Protein AF-A0A3B9A8C7-F1 (afdb_monomer)

Nearest PDB structures (foldseek):
  6ok1-assembly1_A  TM=9.075E-01  e=2.259E-09  Thermomonospora curvata DSM 43183
  4u4e-assembly1_A  TM=8.682E-01  e=1.870E-08  Sphaerobacter thermophilus DSM 20745
  7pyt-assembly1_B  TM=8.621E-01  e=1.281E-06  Geobacter metallireducens GS-15
  6et9-assembly1_D  TM=8.835E-01  e=5.475E-06  Methanothermococcus thermolithotrophicus
  6et9-assembly1_C  TM=8.483E-01  e=3.971E-05  Methanothermococcus thermolithotrophicus

Mean predicted aligned error: 4.23 Å

Structure (mmCIF, N/CA/C/O backbone):
data_AF-A0A3B9A8C7-F1
#
_entry.id   AF-A0A3B9A8C7-F1
#
loop_
_atom_site.group_PDB
_atom_site.id
_atom_site.type_symbol
_atom_site.label_atom_id
_atom_site.label_alt_id
_atom_site.label_comp_id
_atom_site.label_asym_id
_atom_site.label_entity_id
_atom_site.label_seq_id
_atom_site.pdbx_PDB_ins_code
_atom_site.Cartn_x
_atom_site.Cartn_y
_atom_site.Cartn_z
_atom_site.occupancy
_atom_site.B_iso_or_equiv
_atom_site.auth_seq_id
_atom_site.auth_comp_id
_atom_site.auth_asym_id
_atom_site.auth_atom_id
_atom_site.pdbx_PDB_model_num
ATOM 1 N N . PRO A 1 1 ? 9.352 -16.110 -12.263 1.00 74.81 1 PRO A N 1
ATOM 2 C CA . PRO A 1 1 ? 10.404 -15.432 -13.060 1.00 74.81 1 PRO A CA 1
ATOM 3 C C . PRO A 1 1 ? 10.165 -15.588 -14.564 1.00 74.81 1 PRO A C 1
ATOM 5 O O . PRO A 1 1 ? 9.702 -14.633 -15.163 1.00 74.81 1 PRO A O 1
ATOM 8 N N . GLU A 1 2 ? 10.281 -16.798 -15.129 1.00 89.94 2 GLU A N 1
ATOM 9 C CA . GLU A 1 2 ? 10.183 -17.026 -16.590 1.00 89.94 2 GLU A CA 1
ATOM 10 C C . GLU A 1 2 ? 8.910 -16.445 -17.227 1.00 89.94 2 GLU A C 1
ATOM 12 O O . GLU A 1 2 ? 8.977 -15.697 -18.194 1.00 89.94 2 GLU A O 1
ATOM 17 N N . LYS A 1 3 ? 7.737 -16.689 -16.625 1.00 93.12 3 LYS A N 1
ATOM 18 C CA . LYS A 1 3 ? 6.462 -16.154 -17.132 1.00 93.12 3 LYS A CA 1
ATOM 19 C C . LYS A 1 3 ? 6.397 -14.617 -17.138 1.00 93.12 3 LYS A C 1
ATOM 21 O O . LYS A 1 3 ? 5.703 -14.057 -17.981 1.00 93.12 3 LYS A O 1
ATOM 26 N N . TYR A 1 4 ? 7.054 -13.959 -16.183 1.00 92.62 4 TYR A N 1
ATOM 27 C CA . TYR A 1 4 ? 7.146 -12.498 -16.138 1.00 92.62 4 TYR A CA 1
ATOM 28 C C . TYR A 1 4 ? 8.115 -11.997 -17.212 1.00 92.62 4 TYR A C 1
ATOM 30 O O . TYR A 1 4 ? 7.728 -11.169 -18.027 1.00 92.62 4 TYR A O 1
ATOM 38 N N . ASP A 1 5 ? 9.309 -12.586 -17.292 1.00 92.38 5 ASP A N 1
ATOM 39 C CA . ASP A 1 5 ? 10.351 -12.178 -18.241 1.00 92.38 5 ASP A CA 1
ATOM 40 C C . ASP A 1 5 ? 9.902 -12.344 -19.708 1.00 92.38 5 ASP A C 1
ATOM 42 O O . ASP A 1 5 ? 10.235 -11.529 -20.567 1.00 92.38 5 ASP A O 1
ATOM 46 N N . GLU A 1 6 ? 9.084 -13.361 -19.996 1.00 96.06 6 GLU A N 1
ATOM 47 C CA . GLU A 1 6 ? 8.498 -13.625 -21.320 1.00 96.06 6 GLU A CA 1
ATOM 48 C C . GLU A 1 6 ? 7.242 -12.791 -21.628 1.00 96.06 6 GLU A C 1
ATOM 50 O O . GLU A 1 6 ? 6.686 -12.867 -22.732 1.00 96.06 6 GLU A O 1
ATOM 55 N N . ALA A 1 7 ? 6.745 -12.007 -20.669 1.00 96.56 7 ALA A N 1
ATOM 56 C CA . ALA A 1 7 ? 5.533 -11.229 -20.852 1.00 96.56 7 ALA A CA 1
ATOM 57 C C . ALA A 1 7 ? 5.727 -10.126 -21.903 1.00 96.56 7 ALA A C 1
ATOM 59 O O . ALA A 1 7 ? 6.757 -9.454 -21.980 1.00 96.56 7 ALA A O 1
ATOM 60 N N . ARG A 1 8 ? 4.691 -9.897 -22.717 1.00 97.25 8 ARG A N 1
ATOM 61 C CA . ARG A 1 8 ? 4.722 -8.837 -23.731 1.00 97.25 8 ARG A CA 1
ATOM 62 C C . ARG A 1 8 ? 4.886 -7.458 -23.084 1.00 97.25 8 ARG A C 1
ATOM 64 O O . ARG A 1 8 ? 4.295 -7.190 -22.038 1.00 97.25 8 ARG A O 1
ATOM 71 N N . TRP A 1 9 ? 5.576 -6.558 -23.774 1.00 97.44 9 TRP A N 1
ATOM 72 C CA . TRP A 1 9 ? 5.603 -5.139 -23.428 1.00 97.44 9 TRP A CA 1
ATOM 73 C C . TRP A 1 9 ? 4.217 -4.494 -23.574 1.00 97.44 9 TRP A C 1
ATOM 75 O O . TRP A 1 9 ? 3.487 -4.772 -24.535 1.00 97.44 9 TRP A O 1
ATOM 85 N N . ILE A 1 10 ? 3.868 -3.618 -22.629 1.00 97.25 10 ILE A N 1
ATOM 86 C CA . ILE A 1 10 ? 2.786 -2.635 -22.793 1.00 97.25 10 ILE A CA 1
ATOM 87 C C . ILE A 1 10 ? 3.396 -1.324 -23.283 1.00 97.25 10 ILE A C 1
ATOM 89 O O . ILE A 1 10 ? 3.036 -0.821 -24.346 1.00 97.25 10 ILE A O 1
ATOM 93 N N . VAL A 1 11 ? 4.362 -0.819 -22.521 1.00 95.31 11 VAL A N 1
ATOM 94 C CA . VAL A 1 11 ? 5.204 0.337 -22.826 1.00 95.31 11 VAL A CA 1
ATOM 95 C C . VAL A 1 11 ? 6.478 0.172 -22.017 1.00 95.31 11 VAL A C 1
ATOM 97 O O . VAL A 1 11 ? 6.390 -0.154 -20.846 1.00 95.31 11 VAL A O 1
ATOM 100 N N . GLU A 1 12 ? 7.653 0.366 -22.602 1.00 94.31 12 GLU A N 1
ATOM 101 C CA . GLU A 1 12 ? 8.901 0.258 -21.839 1.00 94.31 12 GLU A CA 1
ATOM 102 C C . GLU A 1 12 ? 8.912 1.292 -20.686 1.00 94.31 12 GLU A C 1
ATOM 104 O O . GLU A 1 12 ? 8.635 2.468 -20.952 1.00 94.31 12 GLU A O 1
ATOM 109 N N . PRO A 1 13 ? 9.178 0.896 -19.418 1.00 92.50 13 PRO A N 1
ATOM 110 C CA . PRO A 1 13 ? 9.710 -0.391 -18.939 1.00 92.50 13 PRO A CA 1
ATOM 111 C C . PRO A 1 13 ? 8.676 -1.348 -18.299 1.00 92.50 13 PRO A C 1
ATOM 113 O O . PRO A 1 13 ? 9.060 -2.224 -17.534 1.00 92.50 13 PRO A O 1
ATOM 116 N N . TYR A 1 14 ? 7.384 -1.206 -18.587 1.00 94.88 14 TYR A N 1
ATOM 117 C CA . TYR A 1 14 ? 6.299 -2.038 -18.054 1.00 94.88 14 TYR A CA 1
ATOM 118 C C . TYR A 1 14 ? 5.860 -3.162 -19.011 1.00 94.88 14 TYR A C 1
ATOM 120 O O . TYR A 1 14 ? 5.414 -2.932 -20.149 1.00 94.88 14 TYR A O 1
ATOM 128 N N . GLN A 1 15 ? 5.931 -4.398 -18.522 1.00 96.75 15 GLN A N 1
ATOM 129 C CA . GLN A 1 15 ? 5.386 -5.596 -19.159 1.00 96.75 15 GLN A CA 1
ATOM 130 C C . GLN A 1 15 ? 3.925 -5.828 -18.745 1.00 96.75 15 GLN A C 1
ATOM 132 O O . GLN A 1 15 ? 3.360 -5.133 -17.902 1.00 96.75 15 GLN A O 1
ATOM 137 N N . LEU A 1 16 ? 3.276 -6.822 -19.357 1.00 95.69 16 LEU A N 1
ATOM 138 C CA . LEU A 1 16 ? 1.870 -7.151 -19.094 1.00 95.69 16 LEU A CA 1
ATOM 139 C C . LEU A 1 16 ? 1.560 -7.353 -17.603 1.00 95.69 16 LEU A C 1
ATOM 141 O O . LEU A 1 16 ? 0.513 -6.904 -17.155 1.00 95.69 16 LEU A O 1
ATOM 145 N N . TYR A 1 17 ? 2.442 -8.023 -16.857 1.00 94.62 17 TYR A N 1
ATOM 146 C CA . TYR A 1 17 ? 2.220 -8.315 -15.436 1.00 94.62 17 TYR A CA 1
ATOM 147 C C . TYR A 1 17 ? 2.661 -7.190 -14.495 1.00 94.62 17 TYR A C 1
ATOM 149 O O . TYR A 1 17 ? 2.498 -7.327 -13.288 1.00 94.62 17 TYR A O 1
ATOM 157 N N . ASP A 1 18 ? 3.155 -6.075 -15.037 1.00 95.62 18 ASP A N 1
ATOM 158 C CA . ASP A 1 18 ? 3.335 -4.842 -14.273 1.00 95.62 18 ASP A CA 1
ATOM 159 C C . ASP A 1 18 ? 2.067 -3.992 -14.216 1.00 95.62 18 ASP A C 1
ATOM 161 O O . ASP A 1 18 ? 2.061 -2.971 -13.539 1.00 95.62 18 ASP A O 1
ATOM 165 N N . CYS A 1 19 ? 1.027 -4.359 -14.966 1.00 95.00 19 CYS A N 1
ATOM 166 C CA . CYS A 1 19 ? -0.193 -3.579 -15.131 1.00 95.00 19 CYS A CA 1
ATOM 167 C C . CYS A 1 19 ? -1.370 -4.309 -14.481 1.00 95.00 19 CYS A C 1
ATOM 169 O O . CYS A 1 19 ? -1.555 -5.508 -14.713 1.00 95.00 19 CYS A O 1
ATOM 171 N N . CYS A 1 20 ? -2.193 -3.592 -13.713 1.00 92.06 20 CYS A N 1
ATOM 172 C CA . CYS A 1 20 ? -3.408 -4.171 -13.147 1.00 92.06 20 CYS A CA 1
ATOM 173 C C . CYS A 1 20 ? -4.421 -4.563 -14.232 1.00 92.06 20 CYS A C 1
ATOM 175 O O . CYS A 1 20 ? -4.374 -4.101 -15.377 1.00 92.06 20 CYS A O 1
ATOM 177 N N . MET A 1 21 ? -5.350 -5.440 -13.861 1.00 89.44 21 MET A N 1
ATOM 178 C CA . MET A 1 21 ? -6.495 -5.771 -14.703 1.00 89.44 21 MET A CA 1
ATOM 179 C C . MET A 1 21 ? -7.643 -4.797 -14.433 1.00 89.44 21 MET A C 1
ATOM 181 O O . MET A 1 21 ? -7.745 -4.234 -13.351 1.00 89.44 21 MET A O 1
ATOM 185 N N . GLU A 1 22 ? -8.525 -4.632 -15.413 1.00 89.75 22 GLU A N 1
ATOM 186 C CA . GLU A 1 22 ? -9.842 -4.039 -15.177 1.00 89.75 22 GLU A CA 1
ATOM 187 C C . GLU A 1 22 ? -10.754 -5.115 -14.575 1.00 89.75 22 GLU A C 1
ATOM 189 O O . GLU A 1 22 ? -10.780 -6.254 -15.061 1.00 89.75 22 GLU A O 1
ATOM 194 N N . ASN A 1 23 ? -11.495 -4.779 -13.519 1.00 89.12 23 ASN A N 1
ATOM 195 C CA . ASN A 1 23 ? -12.305 -5.738 -12.768 1.00 89.12 23 ASN A CA 1
ATOM 196 C C . ASN A 1 23 ? -13.691 -5.171 -12.442 1.00 89.12 23 ASN A C 1
ATOM 198 O O . ASN A 1 23 ? -13.845 -3.975 -12.212 1.00 89.12 23 ASN A O 1
ATOM 202 N N . ASP A 1 24 ? -14.677 -6.062 -12.331 1.00 92.44 24 ASP A N 1
ATOM 203 C CA . ASP A 1 24 ? -15.966 -5.753 -11.715 1.00 92.44 24 ASP A CA 1
ATOM 204 C C . ASP A 1 24 ? -15.946 -6.245 -10.259 1.00 92.44 24 ASP A C 1
ATOM 206 O O . ASP A 1 24 ? -15.896 -7.452 -10.005 1.00 92.44 24 ASP A O 1
ATOM 210 N N . GLY A 1 25 ? -16.009 -5.322 -9.297 1.00 89.50 25 GLY A N 1
ATOM 211 C CA . GLY A 1 25 ? -15.957 -5.644 -7.870 1.00 89.50 25 GLY A CA 1
ATOM 212 C C . GLY A 1 25 ? -16.573 -4.569 -6.978 1.00 89.50 25 GLY A C 1
ATOM 213 O O . GLY A 1 25 ? -16.859 -3.453 -7.410 1.00 89.50 25 GLY A O 1
ATOM 214 N N . ALA A 1 26 ? -16.829 -4.923 -5.716 1.00 92.62 26 ALA A N 1
ATOM 215 C CA . ALA A 1 26 ? -17.317 -3.990 -4.705 1.00 92.62 26 ALA A CA 1
ATOM 216 C C . ALA A 1 26 ? -16.823 -4.379 -3.307 1.00 92.62 26 ALA A C 1
ATOM 218 O O . ALA A 1 26 ? -16.857 -5.549 -2.926 1.00 92.62 26 ALA A O 1
ATOM 219 N N . ALA A 1 27 ? -16.450 -3.372 -2.519 1.00 93.12 27 ALA A N 1
ATOM 220 C CA . ALA A 1 27 ? -16.098 -3.499 -1.110 1.00 93.12 27 ALA A CA 1
ATOM 221 C C . ALA A 1 27 ? -16.901 -2.495 -0.270 1.00 93.12 27 ALA A C 1
ATOM 223 O O . ALA A 1 27 ? -17.319 -1.443 -0.757 1.00 93.12 27 ALA A O 1
ATOM 224 N N . ALA A 1 28 ? -17.129 -2.814 1.005 1.00 96.56 28 ALA A N 1
ATOM 225 C CA . ALA A 1 28 ? -17.828 -1.936 1.939 1.00 96.56 28 ALA A CA 1
ATOM 226 C C . ALA A 1 28 ? -17.183 -1.990 3.327 1.00 96.56 28 ALA A C 1
ATOM 228 O O . ALA A 1 28 ? -16.788 -3.055 3.797 1.00 96.56 28 ALA A O 1
ATOM 229 N N . LEU A 1 29 ? -17.131 -0.840 4.002 1.00 96.38 29 LEU A N 1
ATOM 230 C CA . LEU A 1 29 ? -16.632 -0.707 5.370 1.00 96.38 29 LEU A CA 1
ATOM 231 C C . LEU A 1 29 ? -17.707 -0.078 6.259 1.00 96.38 29 LEU A C 1
ATOM 233 O O . LEU A 1 29 ? -18.405 0.851 5.851 1.00 96.38 29 LEU A O 1
ATOM 237 N N . VAL A 1 30 ? -17.817 -0.562 7.498 1.00 96.88 30 VAL A N 1
ATOM 238 C CA . VAL A 1 30 ? -18.686 0.027 8.525 1.00 96.88 30 VAL A CA 1
ATOM 239 C C . VAL A 1 30 ? -17.814 0.749 9.544 1.00 96.88 30 VAL A C 1
ATOM 241 O O . VAL A 1 30 ? -17.122 0.117 10.338 1.00 96.88 30 VAL A O 1
ATOM 244 N N . LEU A 1 31 ? -17.869 2.079 9.528 1.00 97.50 31 LEU A N 1
ATOM 245 C CA . LEU A 1 31 ? -17.118 2.938 10.441 1.00 97.50 31 LEU A CA 1
ATOM 246 C C . LEU A 1 31 ? -18.015 3.397 11.593 1.00 97.50 31 LEU A C 1
ATOM 248 O O . LEU A 1 31 ? -19.112 3.918 11.387 1.00 97.50 31 LEU A O 1
ATOM 252 N N . VAL A 1 32 ? -17.540 3.201 12.821 1.00 98.06 32 VAL A N 1
ATOM 253 C CA . VAL A 1 32 ? -18.211 3.623 14.058 1.00 98.06 32 VAL A CA 1
ATOM 254 C C . VAL A 1 32 ? -17.189 4.208 15.032 1.00 98.06 32 VAL A C 1
ATOM 256 O O . VAL A 1 32 ? -15.985 4.055 14.839 1.00 98.06 32 VAL A O 1
ATOM 259 N N . SER A 1 33 ? -17.654 4.866 16.098 1.00 98.19 33 SER A N 1
ATOM 260 C CA . SER A 1 33 ? -16.761 5.307 17.173 1.00 98.19 33 SER A CA 1
ATOM 261 C C . SER A 1 33 ? -16.079 4.117 17.854 1.00 98.19 33 SER A C 1
ATOM 263 O O . SER A 1 33 ? -16.655 3.031 17.954 1.00 98.19 33 SER A O 1
ATOM 265 N N . ALA A 1 34 ? -14.875 4.338 18.386 1.00 97.62 34 ALA A N 1
ATOM 266 C CA . ALA A 1 34 ? -14.133 3.328 19.141 1.00 97.62 34 ALA A CA 1
ATOM 267 C C . ALA A 1 34 ? -14.930 2.777 20.338 1.00 97.62 34 ALA A C 1
ATOM 269 O O . ALA A 1 34 ? -14.8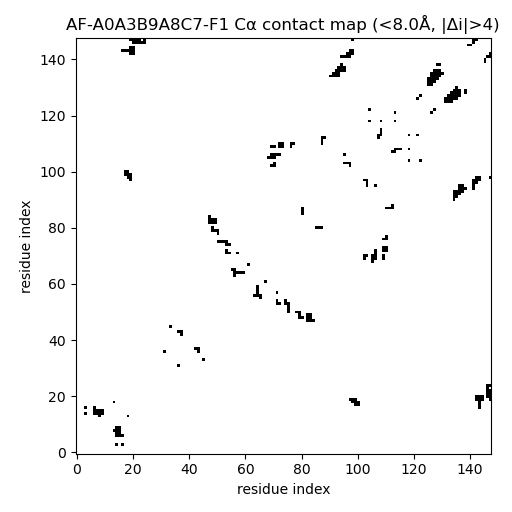23 1.597 20.655 1.00 97.62 34 ALA A O 1
ATOM 270 N N . GLU A 1 35 ? -15.750 3.614 20.977 1.00 97.81 35 GLU A N 1
ATOM 271 C CA . GLU A 1 35 ? -16.649 3.207 22.060 1.00 97.81 35 GLU A CA 1
ATOM 272 C C . GLU A 1 35 ? -17.687 2.199 21.566 1.00 97.81 35 GLU A C 1
ATOM 274 O O . GLU A 1 35 ? -17.775 1.101 22.105 1.00 97.81 35 GLU A O 1
ATOM 279 N N . LYS A 1 36 ? -18.396 2.523 20.477 1.00 97.94 36 LYS A N 1
ATOM 280 C CA . LYS A 1 36 ? -19.412 1.641 19.893 1.00 97.94 36 LYS A CA 1
ATOM 281 C C . LYS A 1 36 ? -18.808 0.357 19.330 1.00 97.94 36 LYS A C 1
ATOM 283 O O . LYS A 1 36 ? -19.445 -0.689 19.381 1.00 97.94 36 LYS A O 1
ATOM 288 N N . ALA A 1 37 ? -17.591 0.424 18.793 1.00 97.81 37 ALA A N 1
ATOM 289 C CA . ALA A 1 37 ? -16.901 -0.727 18.221 1.00 97.81 37 ALA A CA 1
ATOM 290 C C . ALA A 1 37 ? -16.683 -1.859 19.244 1.00 97.81 37 ALA A C 1
ATOM 292 O O . ALA A 1 37 ? -16.685 -3.025 18.858 1.00 97.81 37 ALA A O 1
ATOM 293 N N . ARG A 1 38 ? -16.546 -1.529 20.540 1.00 95.94 38 ARG A N 1
ATOM 294 C CA . ARG A 1 38 ? -16.372 -2.505 21.635 1.00 95.94 38 ARG A CA 1
ATOM 295 C C . ARG A 1 38 ? -17.602 -3.379 21.871 1.00 95.94 38 ARG A C 1
ATOM 297 O O . ARG A 1 38 ? -17.452 -4.498 22.348 1.00 95.94 38 ARG A O 1
ATOM 304 N N . ASP A 1 39 ? -18.782 -2.881 21.511 1.00 97.38 39 ASP A N 1
ATOM 305 C CA . ASP A 1 39 ? -20.056 -3.580 21.691 1.00 97.38 39 ASP A CA 1
ATOM 306 C C . ASP A 1 39 ? -20.449 -4.419 20.459 1.00 97.38 39 ASP A C 1
ATOM 308 O O . ASP A 1 39 ? -21.496 -5.072 20.447 1.00 97.38 39 ASP A O 1
ATOM 312 N N . LEU A 1 40 ? -19.641 -4.397 19.390 1.00 97.44 40 LEU A N 1
ATOM 313 C CA . LEU A 1 40 ? -19.896 -5.155 18.164 1.00 97.44 40 LEU A CA 1
ATOM 314 C C . LEU A 1 40 ? -19.285 -6.562 18.218 1.00 97.44 40 LEU A C 1
ATOM 316 O O . LEU A 1 40 ? -18.350 -6.849 18.956 1.00 97.44 40 LEU A O 1
ATOM 320 N N . ARG A 1 41 ? -19.819 -7.459 17.380 1.00 97.19 41 ARG A N 1
ATOM 321 C CA . ARG A 1 41 ? -19.457 -8.888 17.354 1.00 97.19 41 ARG A CA 1
ATOM 322 C C . ARG A 1 41 ? -17.982 -9.160 17.031 1.00 97.19 41 ARG A C 1
ATOM 324 O O . ARG A 1 41 ? -17.438 -10.161 17.492 1.00 97.19 41 ARG A O 1
ATOM 331 N N . HIS A 1 42 ? -17.379 -8.358 16.159 1.00 97.19 42 HIS A N 1
ATOM 332 C CA . HIS A 1 42 ? -16.049 -8.618 15.607 1.00 97.19 42 HIS A CA 1
ATOM 333 C C . HIS A 1 42 ? -14.981 -7.820 16.351 1.00 97.19 42 HIS A C 1
ATOM 335 O O . HIS A 1 42 ? -15.243 -6.707 16.801 1.00 97.19 42 HIS A O 1
ATOM 341 N N . LYS A 1 43 ? -13.759 -8.368 16.432 1.00 97.81 43 LYS A N 1
ATOM 342 C CA . LYS A 1 43 ? -12.597 -7.624 16.932 1.00 97.81 43 LYS A CA 1
ATOM 343 C C . LYS A 1 43 ? -12.430 -6.356 16.075 1.00 97.81 43 LYS A C 1
ATOM 345 O O . LYS A 1 43 ? -12.280 -6.495 14.860 1.00 97.81 43 LYS A O 1
ATOM 350 N N . PRO A 1 44 ? -12.468 -5.149 16.662 1.00 97.50 44 PRO A N 1
ATOM 351 C CA . PRO A 1 44 ? -12.378 -3.921 15.886 1.00 97.50 44 PRO A CA 1
ATOM 352 C C . PRO A 1 44 ? -10.960 -3.695 15.354 1.00 97.50 44 PRO A C 1
ATOM 354 O O . PRO A 1 44 ? -9.979 -3.974 16.046 1.00 97.50 44 PRO A O 1
ATOM 357 N N . ALA A 1 45 ? -10.870 -3.142 14.144 1.00 97.25 45 ALA A N 1
ATOM 358 C CA . ALA A 1 45 ? -9.663 -2.519 13.613 1.00 97.25 45 ALA A CA 1
ATOM 359 C C . ALA A 1 45 ? -9.768 -1.004 13.837 1.00 97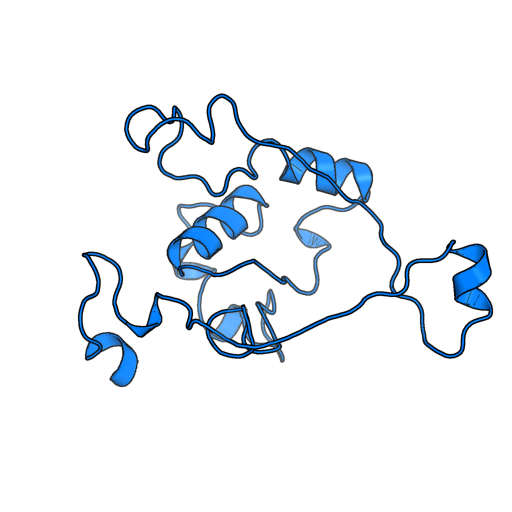.25 45 ALA A C 1
ATOM 361 O O . ALA A 1 45 ? -10.735 -0.378 13.398 1.00 97.25 45 ALA A O 1
ATOM 362 N N . TYR A 1 46 ? -8.819 -0.423 14.570 1.00 97.56 46 TYR A N 1
ATOM 363 C CA . TYR A 1 46 ? -8.840 1.001 14.897 1.00 97.56 46 TYR A CA 1
ATOM 364 C C . TYR A 1 46 ? -8.128 1.818 13.817 1.00 97.56 46 TYR A C 1
ATOM 366 O O . TYR A 1 46 ? -7.005 1.503 13.437 1.00 97.56 46 TYR A O 1
ATOM 374 N N . LEU A 1 47 ? -8.773 2.893 13.360 1.00 97.69 47 LEU A N 1
ATOM 375 C CA . LEU A 1 47 ? -8.167 3.869 12.460 1.00 97.69 47 LEU A CA 1
ATOM 376 C C . LEU A 1 47 ? -7.318 4.851 13.277 1.00 97.69 47 LEU A C 1
ATOM 378 O O . LEU A 1 47 ? -7.869 5.713 13.960 1.00 97.69 47 LEU A O 1
ATOM 382 N N . LEU A 1 48 ? -5.993 4.698 13.226 1.00 98.00 48 LEU A N 1
ATOM 383 C CA . LEU A 1 48 ? -5.057 5.544 13.979 1.00 98.00 48 LEU A CA 1
ATOM 384 C C . LEU A 1 48 ? -4.775 6.877 13.276 1.00 98.00 48 LEU A C 1
ATOM 386 O O . LEU A 1 48 ? -4.648 7.907 13.927 1.00 98.00 48 LEU A O 1
ATOM 390 N N . GLY A 1 49 ? -4.737 6.878 11.945 1.00 97.38 49 GLY A N 1
ATOM 391 C CA . GLY A 1 49 ? -4.528 8.078 11.147 1.00 97.38 49 GLY A CA 1
ATOM 392 C C . GLY A 1 49 ? -5.138 7.934 9.761 1.00 97.38 49 GLY A C 1
ATOM 393 O O . GLY A 1 49 ? -5.222 6.835 9.218 1.00 97.38 49 GLY A O 1
ATOM 394 N N . ALA A 1 50 ? -5.583 9.054 9.200 1.00 96.94 50 ALA A N 1
ATOM 395 C CA . ALA A 1 50 ? -6.059 9.144 7.828 1.00 96.94 50 ALA A CA 1
ATOM 396 C C . ALA A 1 50 ? -5.717 10.529 7.286 1.00 96.94 50 ALA A C 1
ATOM 398 O O . ALA A 1 50 ? -6.149 11.546 7.833 1.00 96.94 50 ALA A O 1
ATOM 399 N N . THR A 1 51 ? -4.944 10.572 6.209 1.00 95.62 51 THR A N 1
ATOM 400 C CA . THR A 1 51 ? -4.557 11.817 5.550 1.00 95.62 51 THR A CA 1
ATOM 401 C C . THR A 1 51 ? -5.000 11.786 4.096 1.00 95.62 51 THR A C 1
ATOM 403 O O . THR A 1 51 ? -5.087 10.735 3.467 1.00 95.62 51 THR A O 1
ATOM 406 N N . ALA A 1 52 ? -5.319 12.961 3.567 1.00 93.81 52 ALA A N 1
ATOM 407 C CA . ALA A 1 52 ? -5.626 13.154 2.162 1.00 93.81 52 ALA A CA 1
ATOM 408 C C . ALA A 1 52 ? -4.948 14.438 1.699 1.00 93.81 52 ALA A C 1
ATOM 410 O O . ALA A 1 52 ? -4.910 15.438 2.423 1.00 93.81 52 ALA A O 1
ATOM 411 N N . GLY A 1 53 ? -4.404 14.415 0.492 1.00 89.19 53 GLY A N 1
ATOM 412 C CA . GLY A 1 53 ? -3.761 15.573 -0.099 1.00 89.19 53 GLY A CA 1
ATOM 413 C C . GLY A 1 53 ? -3.026 15.208 -1.373 1.00 89.19 53 GLY A C 1
ATOM 414 O O . GLY A 1 53 ? -3.101 14.085 -1.859 1.00 89.19 53 GLY A O 1
ATOM 415 N N . SER A 1 54 ? -2.329 16.190 -1.919 1.00 84.38 54 SER A N 1
ATOM 416 C CA . SER A 1 54 ? -1.522 16.028 -3.116 1.00 84.38 54 SER A CA 1
ATOM 417 C C . SER A 1 54 ? -0.340 16.974 -3.061 1.00 84.38 54 SER A C 1
ATOM 419 O O . SER A 1 54 ? -0.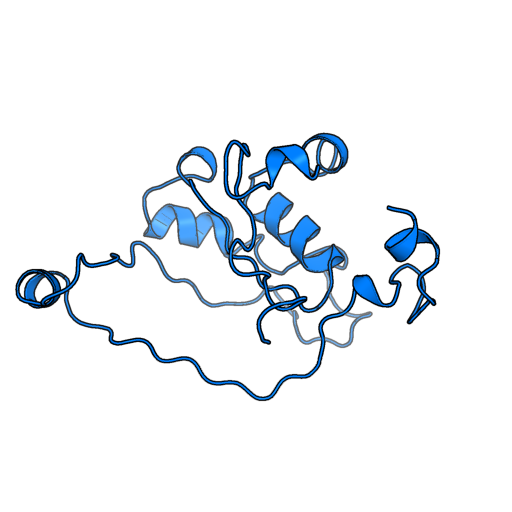393 18.022 -2.409 1.00 84.38 54 SER A O 1
ATOM 421 N N . GLU A 1 55 ? 0.698 16.654 -3.817 1.00 83.25 55 GLU A N 1
ATOM 422 C CA . GLU A 1 55 ? 1.803 17.575 -4.021 1.00 83.25 55 GLU A CA 1
ATOM 423 C C . GLU A 1 55 ? 1.385 18.792 -4.857 1.00 83.25 55 GLU A C 1
ATOM 425 O O . GLU A 1 55 ? 0.328 18.831 -5.506 1.00 83.25 55 GLU A O 1
ATOM 430 N N . HIS A 1 56 ? 2.228 19.825 -4.832 1.00 83.25 56 HIS A N 1
ATOM 431 C CA . HIS A 1 56 ? 2.031 21.005 -5.657 1.00 83.25 56 HIS A CA 1
ATOM 432 C C . HIS A 1 56 ? 1.988 20.603 -7.136 1.00 83.25 56 HIS A C 1
ATOM 434 O O . HIS A 1 56 ? 2.942 20.033 -7.654 1.00 83.25 56 HIS A O 1
ATOM 440 N N . ARG A 1 57 ? 0.890 20.944 -7.825 1.00 81.06 57 ARG A N 1
ATOM 441 C CA . ARG A 1 57 ? 0.680 20.640 -9.253 1.00 81.06 57 ARG A CA 1
ATOM 442 C C . ARG A 1 57 ? 0.676 19.140 -9.597 1.00 81.06 57 ARG A C 1
ATOM 444 O O . ARG A 1 57 ? 0.954 18.808 -10.743 1.00 81.06 57 ARG A O 1
ATOM 451 N N . ASN A 1 58 ? 0.275 18.261 -8.673 1.00 74.94 58 ASN A N 1
ATOM 452 C CA . ASN A 1 58 ? 0.176 16.810 -8.920 1.00 74.94 58 ASN A CA 1
ATOM 453 C C . ASN A 1 58 ? -0.674 16.436 -10.164 1.00 74.94 58 ASN A C 1
ATOM 455 O O . ASN A 1 58 ? -0.405 15.458 -10.843 1.00 74.94 58 ASN A O 1
ATOM 459 N N . ALA A 1 59 ? -1.676 17.252 -10.514 1.00 70.31 59 ALA A N 1
ATOM 460 C CA . ALA A 1 59 ? -2.529 17.041 -11.691 1.00 70.31 59 ALA A CA 1
ATOM 461 C C . ALA A 1 59 ? -2.114 17.857 -12.933 1.00 70.31 59 ALA A C 1
ATOM 463 O O . ALA A 1 59 ? -2.883 17.975 -13.891 1.00 70.31 59 ALA A O 1
ATOM 464 N N . ALA A 1 60 ? -0.938 18.493 -12.926 1.00 77.62 60 ALA A N 1
ATOM 465 C CA . ALA A 1 60 ? -0.424 19.109 -14.142 1.00 77.62 60 ALA A CA 1
ATOM 466 C C . ALA A 1 60 ? -0.126 18.013 -15.185 1.00 77.62 60 ALA A C 1
ATOM 468 O O . ALA A 1 60 ? 0.200 16.891 -14.799 1.00 77.62 60 ALA A O 1
ATOM 469 N N . PRO A 1 61 ? -0.208 18.308 -16.499 1.00 72.38 61 PRO A N 1
ATOM 470 C CA . PRO A 1 61 ? 0.195 17.352 -17.531 1.00 72.38 61 PRO A CA 1
ATOM 471 C C . PRO A 1 61 ? 1.568 16.769 -17.193 1.00 72.38 61 PRO A C 1
ATOM 473 O O . PRO A 1 61 ? 2.413 17.533 -16.734 1.00 72.38 61 PRO A O 1
ATOM 476 N N . CYS A 1 62 ? 1.780 15.469 -17.414 1.00 64.88 62 CYS A N 1
ATOM 477 C CA . CYS A 1 62 ? 2.929 14.695 -16.913 1.00 64.88 62 CYS A CA 1
ATOM 478 C C . CYS A 1 62 ? 4.291 15.404 -17.021 1.00 64.88 62 CYS A C 1
ATOM 480 O O . CYS A 1 62 ? 5.112 15.293 -16.119 1.00 64.88 62 CYS A O 1
ATOM 482 N N . HIS A 1 63 ? 4.514 16.204 -18.068 1.00 67.88 63 HIS A N 1
ATOM 483 C CA . HIS A 1 63 ? 5.767 16.938 -18.258 1.00 67.88 63 HIS A CA 1
ATOM 484 C C . HIS A 1 63 ? 5.915 18.263 -17.481 1.00 67.88 63 HIS A C 1
ATOM 486 O O . HIS A 1 63 ? 6.939 18.938 -17.571 1.00 67.88 63 HIS A O 1
ATOM 492 N N . ASN A 1 64 ? 4.894 18.657 -16.727 1.00 72.50 64 ASN A N 1
ATOM 493 C CA . ASN A 1 64 ? 4.833 19.875 -15.919 1.00 72.50 64 ASN A CA 1
ATOM 494 C C . ASN A 1 64 ? 4.740 19.576 -14.414 1.00 72.50 64 ASN A C 1
ATOM 496 O O . ASN A 1 64 ? 4.542 20.511 -13.625 1.00 72.50 64 ASN A O 1
ATOM 500 N N . ALA A 1 65 ? 4.822 18.299 -14.028 1.00 71.88 65 ALA A N 1
ATOM 501 C CA . ALA A 1 65 ? 4.935 17.887 -12.640 1.00 71.88 65 ALA A CA 1
ATOM 502 C C . ALA A 1 65 ? 6.355 18.207 -12.129 1.00 71.88 65 ALA A C 1
ATOM 504 O O . ALA A 1 65 ? 7.333 17.953 -12.835 1.00 71.88 65 ALA A O 1
ATOM 505 N N . PRO A 1 66 ? 6.495 18.801 -10.932 1.00 75.31 66 PRO A N 1
ATOM 506 C CA . PRO A 1 66 ? 7.803 19.173 -10.393 1.00 75.31 66 PRO A CA 1
ATOM 507 C C . PRO A 1 66 ? 8.618 17.962 -9.914 1.00 75.31 66 PRO A C 1
ATOM 509 O O . PRO A 1 66 ? 9.842 18.046 -9.844 1.00 75.31 66 PRO A O 1
ATOM 512 N N . LEU A 1 67 ? 7.947 16.853 -9.596 1.00 78.38 67 LEU A N 1
ATOM 513 C CA . LEU A 1 67 ? 8.527 15.600 -9.127 1.00 78.38 67 LEU A CA 1
ATOM 514 C C . LEU A 1 67 ? 8.048 14.483 -10.057 1.00 78.38 67 LEU A C 1
ATOM 516 O O . LEU A 1 67 ? 6.857 14.208 -10.136 1.00 78.38 67 LEU A O 1
ATOM 520 N N . TYR A 1 68 ? 8.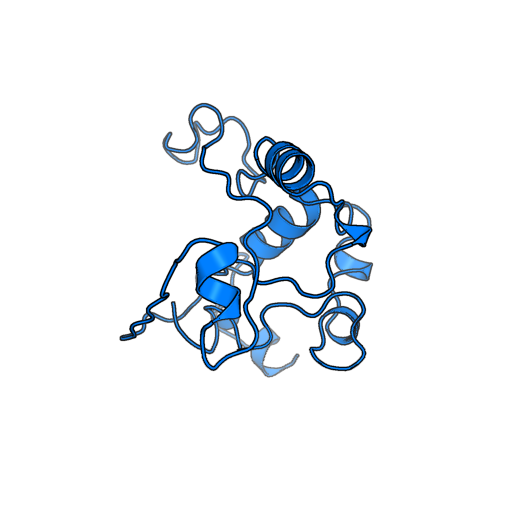977 13.891 -10.809 1.00 76.06 68 TYR A N 1
ATOM 521 C CA . TYR A 1 68 ? 8.666 12.836 -11.782 1.00 76.06 68 TYR A CA 1
ATOM 522 C C . TYR A 1 68 ? 8.665 11.435 -11.165 1.00 76.06 68 TYR A C 1
ATOM 524 O O . TYR A 1 68 ? 7.873 10.592 -11.569 1.00 76.06 68 TYR A O 1
ATOM 532 N N . ALA A 1 69 ? 9.561 11.183 -10.211 1.00 83.38 69 ALA A N 1
ATOM 533 C CA . ALA A 1 69 ? 9.699 9.900 -9.529 1.00 83.38 69 ALA A CA 1
ATOM 534 C C . ALA A 1 69 ? 9.053 9.995 -8.145 1.00 83.38 69 ALA A C 1
ATOM 536 O O . ALA A 1 69 ? 9.749 10.138 -7.142 1.00 83.38 69 ALA A O 1
ATOM 537 N N . THR A 1 70 ? 7.721 10.021 -8.112 1.00 88.19 70 THR A N 1
ATOM 538 C CA . THR A 1 70 ? 6.966 10.105 -6.862 1.00 88.19 70 THR A CA 1
ATOM 539 C C . THR A 1 70 ? 5.637 9.362 -6.932 1.00 88.19 70 THR A C 1
ATOM 541 O O . THR A 1 70 ? 4.985 9.337 -7.978 1.00 88.19 70 THR A O 1
ATOM 544 N N . SER A 1 71 ? 5.211 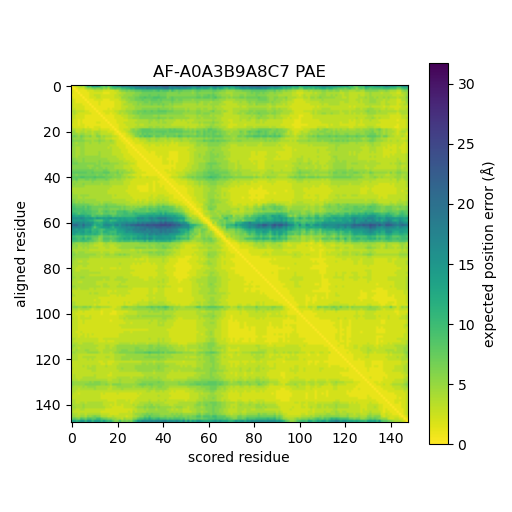8.825 -5.789 1.00 90.56 71 SER A N 1
ATOM 545 C CA . SER A 1 71 ? 3.843 8.348 -5.547 1.00 90.56 71 SER A CA 1
ATOM 546 C C . SER A 1 71 ? 3.007 9.357 -4.751 1.00 90.56 71 SER A C 1
ATOM 548 O O . SER A 1 71 ? 1.908 9.045 -4.301 1.00 90.56 71 SER A O 1
ATOM 550 N N . SER A 1 72 ? 3.485 10.603 -4.639 1.00 90.06 72 SER A N 1
ATOM 551 C CA . SER A 1 72 ? 2.850 11.732 -3.950 1.00 90.06 72 SER A CA 1
ATOM 552 C C . SER A 1 72 ? 2.690 11.577 -2.434 1.00 90.06 72 SER A C 1
ATOM 554 O O . SER A 1 72 ? 1.879 12.283 -1.823 1.00 90.06 72 SER A O 1
ATOM 556 N N . PHE A 1 73 ? 3.474 10.706 -1.794 1.00 93.12 73 PHE A N 1
ATOM 557 C CA . PHE A 1 73 ? 3.441 10.503 -0.345 1.00 93.12 73 PHE A CA 1
ATOM 558 C C . PHE A 1 73 ? 4.515 11.274 0.420 1.00 93.12 73 PHE A C 1
ATOM 560 O O . PHE A 1 73 ? 4.426 11.334 1.646 1.00 93.12 73 PHE A O 1
ATOM 567 N N . THR A 1 74 ? 5.448 11.964 -0.247 1.00 91.12 74 THR A N 1
ATOM 568 C CA . THR A 1 74 ? 6.543 12.706 0.418 1.00 91.12 74 THR A CA 1
ATOM 569 C C . THR A 1 74 ? 6.054 13.671 1.509 1.00 91.12 74 THR A C 1
ATOM 571 O O . THR A 1 74 ? 6.681 13.822 2.556 1.00 91.12 74 THR A O 1
ATOM 574 N N . SER A 1 75 ? 4.894 14.305 1.299 1.00 90.31 75 SER A N 1
ATOM 575 C CA . SER A 1 75 ? 4.269 15.213 2.271 1.00 90.31 75 SER A CA 1
ATOM 576 C C . SER A 1 75 ? 3.187 14.564 3.139 1.00 90.31 75 SER A C 1
ATOM 578 O O . SER A 1 75 ? 2.817 15.125 4.175 1.00 90.31 75 SER A O 1
ATOM 580 N N . LEU A 1 76 ? 2.656 13.410 2.724 1.00 94.62 76 LEU A N 1
ATOM 581 C CA . LEU A 1 76 ? 1.542 12.731 3.386 1.00 94.62 76 LEU A CA 1
ATOM 582 C C . LEU A 1 76 ? 2.010 11.688 4.393 1.00 94.62 76 LEU A C 1
ATOM 584 O O . LEU A 1 76 ? 1.450 11.658 5.486 1.00 94.62 76 LEU A O 1
ATOM 588 N N . ALA A 1 77 ? 3.032 10.893 4.070 1.00 96.31 77 ALA A N 1
ATOM 589 C CA . ALA A 1 77 ? 3.544 9.847 4.950 1.00 96.31 77 ALA A CA 1
ATOM 590 C C . ALA A 1 77 ? 3.989 10.406 6.316 1.00 96.31 77 ALA A C 1
ATOM 592 O O . ALA A 1 77 ? 3.487 9.920 7.330 1.00 96.31 77 ALA A O 1
ATOM 593 N N . PRO A 1 78 ? 4.775 11.505 6.410 1.00 96.25 78 PRO A N 1
ATOM 594 C CA . PRO A 1 78 ? 5.130 12.078 7.712 1.00 96.25 78 PRO A CA 1
ATOM 595 C C . PRO A 1 78 ? 3.914 12.538 8.529 1.00 96.25 78 PRO A C 1
ATOM 597 O O . PRO A 1 78 ? 3.879 12.377 9.746 1.00 96.25 78 PRO A O 1
ATOM 600 N N . ARG A 1 79 ? 2.889 13.094 7.867 1.00 97.06 79 ARG A N 1
ATOM 601 C CA . ARG A 1 79 ? 1.650 13.530 8.533 1.00 97.06 79 ARG A CA 1
ATOM 602 C C . ARG A 1 79 ? 0.811 12.346 8.993 1.00 97.06 79 ARG A C 1
ATOM 604 O O . ARG A 1 79 ? 0.193 12.427 10.049 1.00 97.06 79 ARG A O 1
ATOM 611 N N . LEU A 1 80 ? 0.773 11.276 8.199 1.00 98.00 80 LEU A N 1
ATOM 612 C CA . LEU A 1 80 ? 0.067 10.045 8.529 1.00 98.00 80 LEU A CA 1
ATOM 613 C C . LEU A 1 80 ? 0.680 9.409 9.774 1.00 98.00 80 LEU A C 1
ATOM 615 O O . LEU A 1 80 ? -0.040 9.184 10.742 1.00 98.00 80 LEU A O 1
ATOM 619 N N . TYR A 1 81 ? 2.000 9.220 9.778 1.00 98.50 81 TYR A N 1
ATOM 620 C CA . TYR A 1 81 ? 2.749 8.707 10.925 1.00 98.50 81 TYR A CA 1
ATOM 621 C C . TYR A 1 81 ? 2.583 9.590 12.162 1.00 98.50 81 TYR A C 1
ATOM 623 O O . TYR A 1 81 ? 2.259 9.093 13.238 1.00 98.50 81 TYR A O 1
ATOM 631 N N . GLN A 1 82 ? 2.671 10.917 12.009 1.00 98.19 82 GLN A N 1
ATOM 632 C CA . GLN A 1 82 ? 2.417 11.851 13.108 1.00 98.19 82 GLN A CA 1
ATOM 633 C C . GLN A 1 82 ? 0.995 11.725 13.673 1.00 98.19 82 GLN A C 1
ATOM 635 O O . GLN A 1 82 ? 0.816 11.764 14.888 1.00 98.19 82 GLN A O 1
ATOM 640 N N . MET A 1 83 ? -0.017 11.603 12.810 1.00 98.38 83 MET A N 1
ATOM 641 C CA . MET A 1 83 ? -1.413 11.463 13.226 1.00 98.38 83 MET A CA 1
ATOM 642 C C . MET A 1 83 ? -1.665 10.123 13.921 1.00 98.38 83 MET A C 1
ATOM 644 O O . MET A 1 83 ? -2.378 10.087 14.920 1.00 98.38 83 MET A O 1
ATOM 648 N N . ALA A 1 84 ? -1.066 9.049 13.404 1.00 98.38 84 ALA A N 1
ATOM 649 C CA . ALA A 1 84 ? -1.185 7.702 13.945 1.00 98.38 84 ALA A CA 1
ATOM 650 C C . ALA A 1 84 ? -0.336 7.474 15.208 1.00 98.38 84 ALA A C 1
ATOM 652 O O . ALA A 1 84 ? -0.652 6.580 15.990 1.00 98.38 84 ALA A O 1
ATOM 653 N N . GLY A 1 85 ? 0.702 8.286 15.428 1.00 98.44 85 GLY A N 1
ATOM 654 C CA . GLY A 1 85 ? 1.625 8.152 16.555 1.00 98.44 85 GLY A CA 1
ATOM 655 C C . GLY A 1 85 ? 2.573 6.956 16.434 1.00 98.44 85 GLY A C 1
ATOM 656 O O . GLY A 1 85 ? 2.970 6.414 17.461 1.00 98.44 85 GLY A O 1
ATOM 657 N N . VAL A 1 86 ? 2.897 6.544 15.205 1.00 98.44 86 VAL A N 1
ATOM 658 C CA . VAL A 1 86 ? 3.734 5.374 14.870 1.00 98.44 86 VAL A CA 1
ATOM 659 C C . VAL A 1 86 ? 4.723 5.732 13.757 1.00 98.44 86 VAL A C 1
ATOM 661 O O . VAL A 1 86 ? 4.523 6.742 13.078 1.00 98.44 86 VAL A O 1
ATOM 664 N N . GLY A 1 87 ? 5.762 4.924 13.558 1.00 98.19 87 GLY A N 1
ATOM 665 C CA . GLY A 1 87 ? 6.720 5.018 12.451 1.00 98.19 87 GLY A CA 1
ATOM 666 C C . GLY A 1 87 ? 6.615 3.857 11.449 1.00 98.19 87 GLY A C 1
ATOM 667 O O . GLY A 1 87 ? 5.831 2.930 11.661 1.00 98.19 87 GLY A O 1
ATOM 668 N N . PRO A 1 88 ? 7.387 3.884 10.344 1.00 97.44 88 PRO A N 1
ATOM 669 C CA . PRO A 1 88 ? 7.457 2.771 9.389 1.00 97.44 88 PRO A CA 1
ATOM 670 C C . PRO A 1 88 ? 7.871 1.441 10.031 1.00 97.44 88 PRO A C 1
ATOM 672 O O . PRO A 1 88 ? 7.412 0.386 9.605 1.00 97.44 88 PRO A O 1
ATOM 675 N N . GLU A 1 89 ? 8.704 1.479 11.068 1.00 97.19 89 GLU A N 1
ATOM 676 C CA . GLU A 1 89 ? 9.159 0.315 11.830 1.00 97.19 89 GLU A CA 1
ATOM 677 C C . GLU A 1 89 ? 8.056 -0.366 12.653 1.00 97.19 89 GLU A C 1
ATOM 679 O O . GLU A 1 89 ? 8.215 -1.521 13.043 1.00 97.19 89 GLU A O 1
ATOM 684 N N . ASP A 1 90 ? 6.945 0.331 12.904 1.00 98.06 90 ASP A N 1
ATOM 685 C CA . ASP A 1 90 ? 5.788 -0.191 13.636 1.00 98.06 90 ASP A CA 1
ATOM 686 C C . ASP A 1 90 ? 4.749 -0.846 12.699 1.00 98.06 90 ASP A C 1
ATOM 688 O O . ASP A 1 90 ? 3.693 -1.293 13.152 1.00 98.06 90 ASP A O 1
ATOM 692 N N . VAL A 1 91 ? 4.990 -0.856 11.382 1.00 97.94 91 VAL A N 1
ATOM 693 C CA . VAL A 1 91 ? 4.048 -1.386 10.386 1.00 97.94 91 VAL A CA 1
ATOM 694 C C . VAL A 1 91 ? 4.303 -2.873 10.150 1.00 97.94 91 VAL A C 1
ATOM 696 O O . VAL A 1 91 ? 5.283 -3.257 9.520 1.00 97.94 91 VAL A O 1
ATOM 699 N N . ASP A 1 92 ? 3.361 -3.709 10.586 1.00 97.25 92 ASP A N 1
ATOM 700 C CA . ASP A 1 92 ? 3.449 -5.168 10.425 1.00 97.25 92 ASP A CA 1
ATOM 701 C C . ASP A 1 92 ? 3.064 -5.668 9.018 1.00 97.25 92 ASP A C 1
ATOM 703 O O . ASP A 1 92 ? 3.452 -6.759 8.607 1.00 97.25 92 ASP A O 1
ATOM 707 N N . VAL A 1 93 ? 2.222 -4.923 8.297 1.00 97.69 93 VAL A N 1
ATOM 708 C CA . VAL A 1 93 ? 1.687 -5.304 6.981 1.00 97.69 93 VAL A CA 1
ATOM 709 C C . VAL A 1 93 ? 1.380 -4.058 6.161 1.00 97.69 93 VAL A C 1
ATOM 711 O O . VAL A 1 93 ? 0.767 -3.111 6.658 1.00 97.69 93 VAL A O 1
ATOM 714 N N . LEU A 1 94 ? 1.761 -4.077 4.886 1.00 97.62 94 LEU A N 1
ATOM 715 C CA . LEU A 1 94 ? 1.515 -2.999 3.938 1.00 97.62 94 LEU A CA 1
ATOM 716 C C . LEU A 1 94 ? 0.450 -3.417 2.920 1.00 97.62 94 LEU A C 1
ATOM 718 O O . LEU A 1 94 ? 0.555 -4.453 2.267 1.00 97.62 94 LEU A O 1
ATOM 722 N N . GLN A 1 95 ? -0.577 -2.584 2.769 1.00 96.69 95 GLN A N 1
ATOM 723 C CA . GLN A 1 95 ? -1.498 -2.636 1.635 1.00 96.69 95 GLN A CA 1
ATOM 724 C C . GLN A 1 95 ? -1.276 -1.362 0.823 1.00 96.69 95 GLN A C 1
ATOM 726 O O . GLN A 1 95 ? -1.592 -0.265 1.287 1.00 96.69 95 GLN A O 1
ATOM 731 N N . SER A 1 96 ? -0.660 -1.499 -0.345 1.00 95.94 96 SER A N 1
ATOM 732 C CA . SER A 1 96 ? -0.300 -0.391 -1.227 1.00 95.94 96 SER A CA 1
ATOM 733 C C . SER A 1 96 ? -1.115 -0.498 -2.502 1.00 95.94 96 SER A C 1
ATOM 735 O O . SER A 1 96 ? -1.273 -1.588 -3.033 1.00 95.94 96 SER A O 1
ATOM 737 N N . TYR A 1 97 ? -1.618 0.625 -2.996 1.00 94.00 97 TYR A N 1
ATOM 738 C CA . TYR A 1 97 ? -2.357 0.669 -4.252 1.00 94.00 97 TYR A CA 1
ATOM 739 C C . TYR A 1 97 ? -1.424 0.405 -5.449 1.00 94.00 97 TYR A C 1
ATOM 741 O O . TYR A 1 97 ? -0.374 1.042 -5.562 1.00 94.00 97 TYR A O 1
ATOM 749 N N . GLU A 1 98 ? -1.810 -0.513 -6.342 1.00 92.50 98 GLU A N 1
ATOM 750 C CA . GLU A 1 98 ? -0.942 -1.052 -7.405 1.00 92.50 98 GLU A CA 1
ATOM 751 C C . GLU A 1 98 ? -1.625 -1.054 -8.780 1.00 92.50 98 GLU A C 1
ATOM 753 O O . GLU A 1 98 ? -1.945 -2.102 -9.340 1.00 92.50 98 GLU A O 1
ATOM 758 N N . ASN A 1 99 ? -1.831 0.114 -9.388 1.00 91.06 99 ASN A N 1
ATOM 759 C CA . ASN A 1 99 ? -2.171 0.133 -10.817 1.00 91.06 99 ASN A CA 1
ATOM 760 C C . ASN A 1 99 ? -0.967 -0.253 -11.698 1.00 91.06 99 ASN A C 1
ATOM 762 O O . ASN A 1 99 ? -1.141 -0.892 -12.737 1.00 91.06 99 ASN A O 1
ATOM 766 N N . PHE A 1 100 ? 0.243 0.105 -11.250 1.00 94.25 100 PHE A N 1
ATOM 767 C CA . PHE A 1 100 ? 1.512 -0.338 -11.816 1.00 94.25 100 PHE A CA 1
ATOM 768 C C . PHE A 1 100 ? 2.551 -0.623 -10.727 1.00 94.25 100 PHE A C 1
ATOM 770 O O . PHE A 1 100 ? 2.594 0.076 -9.712 1.00 94.25 100 PHE A O 1
ATOM 777 N N . THR A 1 101 ? 3.450 -1.578 -10.971 1.00 94.50 101 THR A N 1
ATOM 778 C CA . THR A 1 101 ? 4.498 -2.001 -10.015 1.00 94.50 101 THR A CA 1
ATOM 779 C C . THR A 1 101 ? 5.428 -0.861 -9.578 1.00 94.50 101 THR A C 1
ATOM 781 O O . THR A 1 101 ? 5.781 -0.758 -8.404 1.00 94.50 101 THR A O 1
ATOM 784 N N . GLY A 1 102 ? 5.779 0.064 -10.479 1.00 93.56 102 GLY A N 1
ATOM 785 C CA . GLY A 1 102 ? 6.694 1.172 -10.170 1.00 93.56 102 GLY A CA 1
ATOM 786 C C . GLY A 1 102 ? 6.166 2.148 -9.109 1.00 93.56 102 GLY A C 1
ATOM 787 O O . GLY A 1 102 ? 6.934 2.637 -8.279 1.00 93.56 102 GLY A O 1
ATOM 788 N N . GLY A 1 103 ? 4.851 2.397 -9.083 1.00 93.06 103 GLY A N 1
ATOM 789 C CA . GLY A 1 103 ? 4.215 3.252 -8.071 1.00 93.06 103 GLY A CA 1
ATOM 790 C C . GLY A 1 103 ? 4.324 2.679 -6.658 1.00 93.06 103 GLY A C 1
ATOM 791 O O . GLY A 1 103 ? 4.453 3.418 -5.680 1.00 93.06 103 GLY A O 1
ATOM 792 N N . VAL A 1 104 ? 4.349 1.355 -6.550 1.00 95.62 104 VAL A N 1
ATOM 793 C CA . VAL A 1 104 ? 4.484 0.642 -5.279 1.00 95.62 104 VAL A CA 1
ATOM 794 C C . VAL A 1 104 ? 5.879 0.840 -4.709 1.00 95.62 104 VAL A C 1
ATOM 796 O O . VAL A 1 104 ? 6.011 1.238 -3.555 1.00 95.62 104 VAL A O 1
ATOM 799 N N . VAL A 1 105 ? 6.912 0.679 -5.541 1.00 95.62 105 VAL A N 1
ATOM 800 C CA . VAL A 1 105 ? 8.311 0.927 -5.158 1.00 95.62 105 VAL A CA 1
ATOM 801 C C . VAL A 1 105 ? 8.491 2.360 -4.654 1.00 95.62 105 VAL A C 1
ATOM 803 O O . VAL A 1 105 ? 9.021 2.575 -3.565 1.00 95.62 105 VAL A O 1
ATOM 806 N N . MET A 1 106 ? 7.996 3.348 -5.408 1.00 94.62 106 MET A N 1
ATOM 807 C CA . MET A 1 106 ? 8.071 4.759 -5.013 1.00 94.62 106 MET A CA 1
ATOM 808 C C . MET A 1 106 ? 7.321 5.023 -3.700 1.00 94.62 106 MET A C 1
ATOM 810 O O . MET A 1 106 ? 7.854 5.689 -2.817 1.00 94.62 106 MET A O 1
ATOM 814 N N . SER A 1 107 ? 6.127 4.445 -3.530 1.00 95.69 107 SER A N 1
ATOM 815 C CA . SER A 1 107 ? 5.348 4.557 -2.291 1.00 95.69 107 SER A CA 1
ATOM 816 C C . SER A 1 107 ? 6.103 3.977 -1.094 1.00 95.69 107 SER A C 1
ATOM 818 O O . SER A 1 107 ? 6.164 4.614 -0.042 1.00 95.69 107 SER A O 1
ATOM 820 N N . MET A 1 108 ? 6.728 2.806 -1.246 1.00 97.31 108 MET A N 1
ATOM 821 C CA . MET A 1 108 ? 7.480 2.162 -0.167 1.00 97.31 108 MET A CA 1
ATOM 822 C C . MET A 1 108 ? 8.678 3.001 0.285 1.00 97.31 108 MET A C 1
ATOM 824 O O . MET A 1 108 ? 8.932 3.118 1.486 1.00 97.31 108 MET A O 1
ATOM 828 N N . ILE A 1 109 ? 9.378 3.619 -0.671 1.00 96.75 109 ILE A N 1
ATOM 829 C CA . ILE A 1 109 ? 10.501 4.521 -0.394 1.00 96.75 109 ILE A CA 1
ATOM 830 C C . ILE A 1 109 ? 10.013 5.790 0.315 1.00 96.75 109 ILE A C 1
ATOM 832 O O . ILE A 1 109 ? 10.582 6.202 1.323 1.00 96.75 109 ILE A O 1
ATOM 836 N N . GLU A 1 110 ? 8.931 6.402 -0.167 1.00 95.75 110 GLU A N 1
ATOM 837 C CA . GLU A 1 110 ? 8.369 7.631 0.413 1.00 95.75 110 GLU A CA 1
ATOM 838 C C . GLU A 1 110 ? 7.807 7.436 1.826 1.00 95.75 110 GLU A C 1
ATOM 840 O O . GLU A 1 110 ? 7.838 8.366 2.634 1.00 95.75 110 GLU A O 1
ATOM 845 N N . HIS A 1 111 ? 7.325 6.233 2.141 1.00 97.31 111 HIS A N 1
ATOM 846 C CA . HIS A 1 111 ? 6.894 5.855 3.486 1.00 97.31 111 HIS A CA 1
ATOM 847 C C . HIS A 1 111 ? 8.048 5.441 4.405 1.00 97.31 111 HIS A C 1
ATOM 849 O O . HIS A 1 111 ? 7.807 5.216 5.589 1.00 97.31 111 HIS A O 1
ATOM 855 N N . GLY A 1 112 ? 9.282 5.371 3.897 1.00 97.00 112 GLY A N 1
ATOM 856 C CA . GLY A 1 112 ? 10.475 5.099 4.696 1.00 97.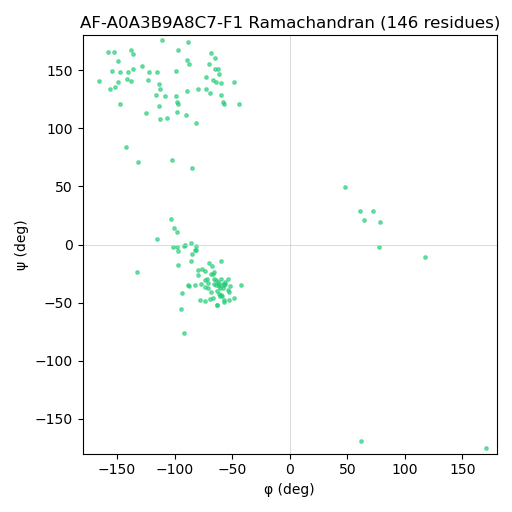00 112 GLY A CA 1
ATOM 857 C C . GLY A 1 112 ? 10.680 3.632 5.074 1.00 97.00 112 GLY A C 1
ATOM 858 O O . GLY A 1 112 ? 11.430 3.368 6.007 1.00 97.00 112 GLY A O 1
ATOM 859 N N . PHE A 1 113 ? 10.049 2.681 4.375 1.00 97.44 113 PHE A N 1
ATOM 860 C CA . PHE A 1 113 ? 10.295 1.248 4.609 1.00 97.44 113 PHE A CA 1
ATOM 861 C C . PHE A 1 113 ? 11.669 0.800 4.106 1.00 97.44 113 PHE A C 1
ATOM 863 O O . PHE A 1 113 ? 12.268 -0.122 4.651 1.00 97.44 113 PHE A O 1
ATOM 870 N N . CYS A 1 114 ? 12.156 1.463 3.062 1.00 96.81 114 CYS A N 1
ATOM 871 C CA . CYS A 1 114 ? 13.508 1.341 2.540 1.00 96.81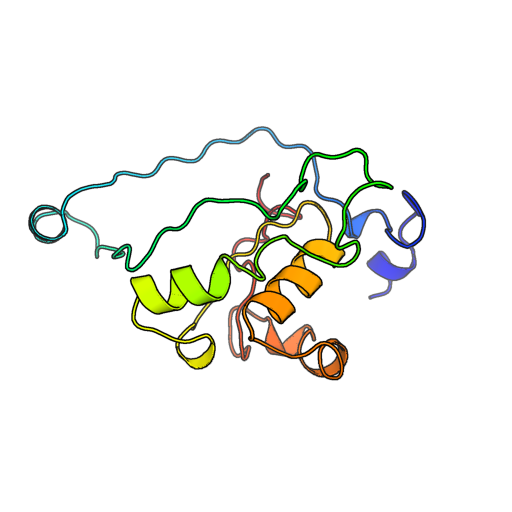 114 CYS A CA 1
ATOM 872 C C . CYS A 1 114 ? 13.898 2.654 1.856 1.00 96.81 114 CYS A C 1
ATOM 874 O O . CYS A 1 114 ? 13.046 3.498 1.573 1.00 96.81 114 CYS A O 1
ATOM 876 N N . ASN A 1 115 ? 15.179 2.843 1.571 1.00 95.69 115 ASN A N 1
ATOM 877 C CA . ASN A 1 115 ? 15.649 3.930 0.717 1.00 95.69 115 ASN A CA 1
ATOM 878 C C . ASN A 1 115 ? 15.877 3.462 -0.735 1.00 95.69 115 ASN A C 1
ATOM 880 O O . ASN A 1 115 ? 15.903 2.270 -1.033 1.00 95.69 115 ASN A O 1
ATOM 884 N N . HIS A 1 116 ? 16.061 4.408 -1.663 1.00 93.31 116 HIS A N 1
ATOM 885 C CA . HIS A 1 116 ? 16.208 4.078 -3.085 1.00 93.31 116 HIS A CA 1
ATOM 886 C C . HIS A 1 11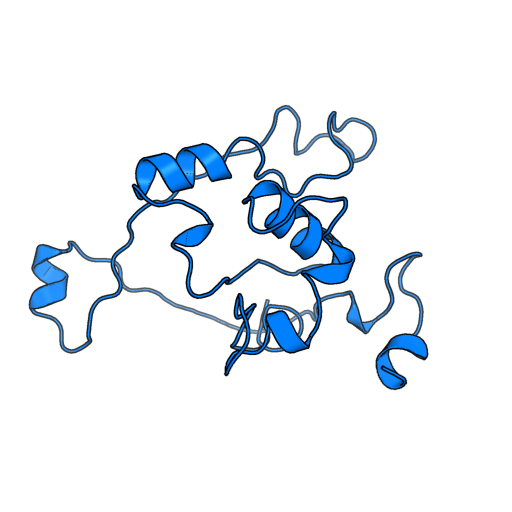6 ? 17.482 3.280 -3.415 1.00 93.31 116 HIS A C 1
ATOM 888 O O . HIS A 1 116 ? 17.527 2.623 -4.451 1.00 93.31 116 HIS A O 1
ATOM 894 N N . GLU A 1 117 ? 18.531 3.355 -2.588 1.00 96.00 117 GLU A N 1
ATOM 895 C CA . GLU A 1 117 ? 19.788 2.627 -2.807 1.00 96.00 117 GLU A CA 1
ATOM 896 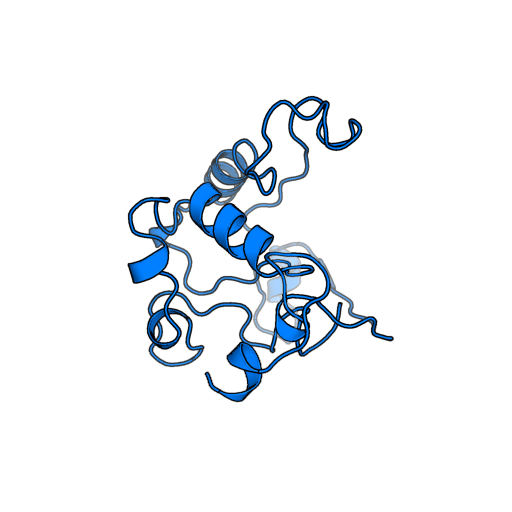C C . GLU A 1 117 ? 19.649 1.152 -2.429 1.00 96.00 117 GLU A C 1
ATOM 898 O O . GLU A 1 117 ? 20.231 0.295 -3.088 1.00 96.00 117 GLU A O 1
ATOM 903 N N . GLU A 1 118 ? 18.842 0.848 -1.411 1.00 95.88 118 GLU A N 1
ATOM 904 C CA . GLU A 1 118 ? 18.612 -0.519 -0.928 1.00 95.88 118 GLU A CA 1
ATOM 905 C C . GLU A 1 118 ? 17.328 -1.157 -1.480 1.00 95.88 118 GLU A C 1
ATOM 907 O O . GLU A 1 118 ? 17.055 -2.321 -1.199 1.00 95.88 118 GLU A O 1
ATOM 912 N N . ALA A 1 119 ? 16.534 -0.432 -2.276 1.00 95.50 119 ALA A N 1
ATOM 913 C CA . ALA A 1 119 ? 15.226 -0.890 -2.748 1.00 95.50 119 ALA A CA 1
ATOM 914 C C . ALA A 1 119 ? 15.279 -2.261 -3.450 1.00 95.50 119 ALA A C 1
ATOM 916 O O . ALA A 1 119 ? 14.421 -3.102 -3.209 1.00 95.50 119 ALA A O 1
ATOM 917 N N . ASN A 1 120 ? 16.313 -2.532 -4.252 1.00 95.00 120 ASN A N 1
ATOM 918 C CA . ASN A 1 120 ? 16.488 -3.833 -4.917 1.00 95.00 120 ASN A CA 1
ATOM 919 C C . ASN A 1 120 ? 16.802 -4.985 -3.943 1.00 95.00 120 ASN A C 1
ATOM 921 O O . ASN A 1 120 ? 16.556 -6.153 -4.249 1.00 95.00 120 ASN A O 1
ATOM 925 N N . ASP A 1 121 ? 17.378 -4.670 -2.785 1.00 96.38 121 ASP A N 1
ATOM 926 C CA . ASP A 1 121 ? 17.703 -5.650 -1.752 1.00 96.38 121 ASP A CA 1
ATOM 927 C C . ASP A 1 121 ? 16.533 -5.859 -0.791 1.00 96.38 121 ASP A C 1
ATOM 929 O O . ASP A 1 121 ? 16.292 -6.981 -0.345 1.00 96.38 121 ASP A O 1
ATOM 933 N N . PHE A 1 122 ? 15.775 -4.797 -0.517 1.00 97.06 122 PHE A N 1
ATOM 934 C CA . PHE A 1 122 ? 14.604 -4.841 0.346 1.00 97.06 122 PHE A CA 1
ATOM 935 C C . PHE A 1 122 ? 13.377 -5.432 -0.359 1.00 97.06 122 PHE A C 1
ATOM 937 O O . PHE A 1 122 ? 12.719 -6.316 0.189 1.00 97.06 122 PHE A O 1
ATOM 944 N N . ILE A 1 123 ? 13.070 -4.987 -1.582 1.00 95.94 123 ILE A N 1
ATOM 945 C CA . ILE A 1 123 ? 11.877 -5.377 -2.352 1.00 95.94 123 ILE A CA 1
ATOM 946 C C . ILE A 1 123 ? 12.165 -6.683 -3.095 1.00 95.94 123 ILE A C 1
ATOM 948 O O . ILE A 1 123 ? 12.240 -6.758 -4.321 1.00 95.94 123 ILE A O 1
ATOM 952 N N . ARG A 1 124 ? 12.359 -7.740 -2.312 1.00 95.88 124 ARG A N 1
ATOM 953 C CA . ARG A 1 124 ? 12.532 -9.105 -2.796 1.00 95.88 124 ARG A CA 1
ATOM 954 C C . ARG A 1 124 ? 11.380 -9.965 -2.329 1.00 95.88 124 ARG A C 1
ATOM 956 O O . ARG A 1 124 ? 10.838 -9.747 -1.250 1.00 95.88 124 ARG A O 1
ATOM 963 N N . TYR A 1 125 ? 11.029 -10.959 -3.136 1.00 93.81 125 TYR A N 1
ATOM 964 C CA . TYR A 1 125 ? 9.886 -11.832 -2.885 1.00 93.81 125 TYR A CA 1
ATOM 965 C C . TYR A 1 125 ? 9.868 -12.375 -1.449 1.00 93.81 125 TYR A C 1
ATOM 967 O O . TYR A 1 125 ? 8.848 -12.273 -0.777 1.00 93.81 125 TYR A O 1
ATOM 975 N N . GLU A 1 126 ? 11.006 -12.863 -0.951 1.00 96.44 126 GLU A N 1
ATOM 976 C CA . GLU A 1 126 ? 11.160 -13.400 0.403 1.00 96.44 126 GLU A CA 1
ATOM 977 C C . GLU A 1 126 ? 10.793 -12.410 1.517 1.00 96.44 126 GLU A C 1
ATOM 979 O O . GLU A 1 126 ? 10.227 -12.821 2.527 1.00 96.44 126 GLU A O 1
ATOM 984 N N . ASN A 1 127 ? 11.052 -11.116 1.326 1.00 97.06 127 ASN A N 1
ATOM 985 C CA . ASN A 1 127 ? 10.754 -10.088 2.320 1.00 97.06 127 ASN A CA 1
ATOM 986 C C . ASN A 1 127 ? 9.276 -9.688 2.309 1.00 97.06 127 ASN A C 1
ATOM 988 O O . ASN A 1 127 ? 8.788 -9.178 3.313 1.00 97.06 127 ASN A O 1
ATOM 992 N N . LEU A 1 128 ? 8.565 -9.922 1.204 1.00 96.62 128 LEU A N 1
ATOM 993 C CA . LEU A 1 128 ? 7.197 -9.438 0.985 1.00 96.62 128 LEU A CA 1
ATOM 994 C C . LEU A 1 128 ? 6.124 -10.510 1.218 1.00 96.62 128 LEU A C 1
ATOM 996 O O . LEU A 1 128 ? 4.928 -10.232 1.107 1.00 96.62 128 LEU A O 1
ATOM 1000 N N . LEU A 1 129 ? 6.538 -11.739 1.537 1.00 96.69 129 LEU A N 1
ATOM 1001 C CA . LEU A 1 129 ? 5.643 -12.858 1.814 1.00 96.69 129 LEU A CA 1
ATOM 1002 C C . LEU A 1 129 ? 4.707 -12.570 2.991 1.00 96.69 129 LEU A C 1
ATOM 1004 O O . LEU A 1 129 ? 5.138 -12.095 4.038 1.00 96.69 129 LEU A O 1
ATOM 1008 N N . ALA A 1 130 ? 3.440 -12.976 2.852 1.00 95.25 130 ALA A N 1
ATOM 1009 C CA . ALA A 1 130 ? 2.454 -12.919 3.933 1.00 95.25 130 ALA A CA 1
ATOM 1010 C C . ALA A 1 130 ? 2.893 -13.697 5.185 1.00 95.25 130 ALA A C 1
ATOM 1012 O O . ALA A 1 130 ? 2.609 -13.288 6.309 1.00 95.25 130 ALA A O 1
ATOM 1013 N N . GLU A 1 131 ? 3.595 -14.813 4.988 1.00 94.75 131 GLU A N 1
ATOM 1014 C CA . GLU A 1 131 ? 4.129 -15.644 6.060 1.00 94.75 131 GLU A CA 1
ATOM 1015 C C . GLU A 1 131 ? 5.657 -15.596 6.045 1.00 94.75 131 GLU A C 1
ATOM 1017 O O . GLU A 1 131 ? 6.293 -15.992 5.070 1.00 94.75 131 GLU A O 1
ATOM 1022 N N . GLY A 1 132 ? 6.249 -15.124 7.145 1.00 94.56 132 GLY A N 1
ATOM 1023 C CA . GLY A 1 132 ? 7.701 -15.101 7.339 1.00 94.56 132 GLY A CA 1
ATOM 1024 C C . GLY A 1 132 ? 8.452 -13.988 6.601 1.00 94.56 132 GLY A C 1
ATOM 1025 O O . GLY A 1 132 ? 9.663 -13.888 6.784 1.00 94.56 132 GLY A O 1
ATOM 1026 N N . GLY A 1 133 ? 7.762 -13.159 5.811 1.00 96.31 133 GLY A N 1
ATOM 1027 C CA . GLY A 1 133 ? 8.332 -11.950 5.222 1.00 96.31 133 GLY A CA 1
ATOM 1028 C C . GLY A 1 133 ? 8.591 -10.863 6.265 1.00 96.31 133 GLY A C 1
ATOM 1029 O O . GLY A 1 133 ? 7.967 -10.830 7.326 1.00 96.31 133 GLY A O 1
ATOM 1030 N N . GLN A 1 134 ? 9.526 -9.970 5.953 1.00 96.38 134 GLN A N 1
ATOM 1031 C CA . GLN A 1 134 ? 9.857 -8.815 6.786 1.00 96.38 134 GLN A CA 1
ATOM 1032 C C . GLN A 1 134 ? 8.775 -7.727 6.730 1.00 96.38 134 GLN A C 1
ATOM 1034 O O . GLN A 1 134 ? 8.510 -7.092 7.745 1.00 96.38 134 GLN A O 1
ATOM 1039 N N . LEU A 1 135 ? 8.163 -7.514 5.563 1.00 97.69 135 LEU A N 1
ATOM 1040 C CA . LEU A 1 135 ? 7.064 -6.573 5.359 1.00 97.69 135 LEU A CA 1
ATOM 1041 C C . LEU A 1 135 ? 6.057 -7.176 4.366 1.00 97.69 135 LEU A C 1
ATOM 1043 O O . LEU A 1 135 ? 6.131 -6.891 3.168 1.00 97.69 135 LEU A O 1
ATOM 1047 N N . PRO A 1 136 ? 5.126 -8.024 4.842 1.00 98.06 136 PRO A N 1
ATOM 1048 C CA . PRO A 1 136 ? 4.018 -8.538 4.047 1.00 98.06 136 PRO A CA 1
ATOM 1049 C C . PRO A 1 136 ? 3.345 -7.446 3.205 1.00 98.06 136 PRO A C 1
ATOM 1051 O O . PRO A 1 136 ? 2.834 -6.468 3.755 1.00 98.06 136 PRO A O 1
ATOM 1054 N N . LEU A 1 137 ? 3.320 -7.624 1.882 1.00 97.69 137 LEU A N 1
ATOM 1055 C CA . LEU A 1 137 ? 2.765 -6.652 0.937 1.00 97.69 137 LEU A CA 1
ATOM 1056 C C . LEU A 1 137 ? 1.564 -7.247 0.204 1.00 97.69 137 LEU A C 1
ATOM 1058 O O . LEU A 1 137 ? 1.669 -8.331 -0.365 1.00 97.69 137 LEU A O 1
ATOM 1062 N N . ASN A 1 138 ? 0.438 -6.526 0.201 1.00 96.56 138 ASN A N 1
ATOM 1063 C CA . ASN A 1 138 ? -0.742 -6.833 -0.619 1.00 96.56 138 ASN A CA 1
ATOM 1064 C C . ASN A 1 138 ? -1.169 -8.302 -0.536 1.00 96.56 138 ASN A C 1
ATOM 1066 O O . ASN A 1 138 ? -1.380 -8.992 -1.529 1.00 96.56 138 ASN A O 1
ATOM 1070 N N . THR A 1 139 ? -1.282 -8.782 0.702 1.00 96.31 139 THR A N 1
ATOM 1071 C CA . THR A 1 139 ? -1.464 -10.195 1.067 1.00 96.31 139 THR A CA 1
ATOM 1072 C C . THR A 1 139 ? -2.721 -10.873 0.509 1.00 96.31 139 THR A C 1
ATOM 1074 O O . THR A 1 139 ? -2.802 -12.100 0.538 1.00 96.31 139 THR A O 1
ATOM 1077 N N . SER A 1 140 ? -3.688 -10.116 -0.010 1.00 93.19 140 SER A N 1
ATOM 1078 C CA . SER A 1 140 ? -4.857 -10.641 -0.725 1.00 93.19 140 SER A CA 1
ATOM 1079 C C . SER A 1 140 ? -4.612 -10.890 -2.221 1.00 93.19 140 SER A C 1
ATOM 1081 O O . SER A 1 140 ? -5.399 -11.579 -2.868 1.00 93.19 140 SER A O 1
ATOM 1083 N N . GLY A 1 141 ? -3.516 -10.358 -2.767 1.00 91.56 141 GLY A N 1
ATOM 1084 C CA . GLY A 1 141 ? -3.182 -10.341 -4.191 1.00 91.56 141 GLY A CA 1
ATOM 1085 C C . GLY A 1 141 ? -3.084 -8.931 -4.787 1.00 91.56 141 GLY A C 1
ATOM 1086 O O . GLY A 1 141 ? -2.612 -8.795 -5.916 1.00 91.56 141 GLY A O 1
ATOM 1087 N N . GLY A 1 142 ? -3.516 -7.899 -4.051 1.00 92.81 142 GLY A N 1
ATOM 1088 C CA . GLY A 1 142 ? -3.477 -6.505 -4.501 1.00 92.81 142 GLY A CA 1
ATOM 1089 C C . GLY A 1 142 ? -4.327 -6.246 -5.748 1.00 92.81 142 GLY A C 1
ATOM 1090 O O . GLY A 1 142 ? -5.087 -7.102 -6.207 1.00 92.81 142 GLY A O 1
ATOM 1091 N N . ASN A 1 143 ? -4.176 -5.066 -6.348 1.00 92.81 143 ASN A N 1
ATOM 1092 C CA . ASN A 1 143 ? -4.941 -4.715 -7.551 1.00 92.81 143 ASN A CA 1
ATOM 1093 C C . ASN A 1 143 ? -4.498 -5.515 -8.795 1.00 92.81 143 ASN A C 1
ATOM 1095 O O . ASN A 1 143 ? -5.229 -5.585 -9.783 1.00 92.81 143 ASN A O 1
ATOM 1099 N N . LEU A 1 144 ? -3.321 -6.152 -8.758 1.00 91.31 144 LEU A N 1
ATOM 1100 C CA . LEU A 1 144 ? -2.825 -6.990 -9.854 1.00 91.31 144 LEU A CA 1
ATOM 1101 C C . LEU A 1 144 ? -3.552 -8.342 -9.956 1.00 91.31 144 LEU A C 1
ATOM 1103 O O . LEU A 1 144 ? -3.662 -8.881 -11.059 1.00 91.31 144 LEU A O 1
ATOM 1107 N N . ALA A 1 145 ? -4.030 -8.903 -8.838 1.00 89.06 145 ALA A N 1
ATOM 1108 C CA . ALA A 1 145 ? -4.584 -10.261 -8.811 1.00 89.06 145 ALA A CA 1
ATOM 1109 C C . ALA A 1 145 ? -5.928 -10.419 -8.081 1.00 89.06 145 ALA A C 1
ATOM 1111 O O . ALA A 1 145 ? -6.643 -11.375 -8.383 1.00 89.06 145 ALA A O 1
ATOM 1112 N N . GLU A 1 146 ? -6.285 -9.531 -7.149 1.00 88.50 146 GLU A N 1
ATOM 1113 C CA . GLU A 1 146 ? -7.561 -9.596 -6.426 1.00 88.50 146 GLU A CA 1
ATOM 1114 C C . GLU A 1 146 ? -8.641 -8.778 -7.142 1.00 88.50 146 GLU A C 1
ATOM 1116 O O . GLU A 1 146 ? -9.525 -9.339 -7.792 1.00 88.50 146 GLU A O 1
ATOM 1121 N N . CYS A 1 147 ? -8.582 -7.455 -7.005 1.00 84.31 147 CYS A N 1
ATOM 1122 C CA . CYS A 1 147 ? -9.524 -6.516 -7.598 1.00 84.31 147 CYS A CA 1
ATOM 1123 C C . CYS A 1 147 ? -8.945 -5.101 -7.529 1.00 84.31 147 CYS A C 1
ATOM 1125 O O . CYS A 1 147 ? -8.332 -4.722 -6.528 1.00 84.31 147 CYS A O 1
ATOM 1127 N N . TYR A 1 148 ? -9.154 -4.323 -8.583 1.00 73.94 148 TYR A N 1
ATOM 1128 C CA . TYR A 1 148 ? -9.002 -2.875 -8.578 1.00 73.94 148 TYR A CA 1
ATOM 1129 C C . TYR A 1 148 ? -10.076 -2.197 -7.716 1.00 73.94 148 TYR A C 1
ATOM 1131 O O . TYR A 1 148 ? -11.241 -2.663 -7.742 1.00 73.94 148 TYR A O 1
#

Solvent-accessible surface area (backbone atoms only — not comparable to full-atom values): 9227 Å² total; per-residue (Å²): 106,70,75,63,75,71,37,55,75,74,49,94,94,37,34,51,87,38,42,38,55,92,65,92,76,87,87,87,84,88,87,73,54,78,75,62,39,70,79,45,95,57,89,73,83,80,86,55,52,85,76,85,84,69,52,83,53,69,86,39,62,82,92,65,35,87,66,84,91,62,56,58,32,75,77,44,36,64,52,27,28,62,57,43,72,50,57,53,90,72,53,74,65,46,81,61,79,33,66,33,57,68,48,38,57,38,40,41,37,46,48,58,73,40,51,85,88,47,36,78,73,57,74,34,71,70,31,31,28,76,76,88,25,79,42,19,46,30,78,81,44,32,22,61,67,61,53,93

Secondary structure (DSSP, 8-state):
-HHHHTSPEEETTEEGGGBPPP-----------HHHHTTSSSPPPP---------TTTTS-GGG-S-SS--S-TTTHHHHHHHHT--GGG-S-B----SBHHHHHHHHHHTTSS-TTTHHHHS-HHHH-TTT-SS-B-TT-HHHHT--

Foldseek 3Di:
DVVQVPFDDPDPPDGPLQAFDADDDDDDDDDDDPVVCVVDDDDDDDQQFDDDDFDDPNVPDQVPDPDNQALRCLPPLVVRCVSSVHALQPAQEDEDAGRGPSSVLRVCCSSPVDHPVCSVVCPDPCQQAPPNHVYPYNNCCHSRPHND

Radius of gyration: 17.48 Å; Cα contacts (8 Å, |Δi|>4): 171; chains: 1; bounding box: 40×38×46 Å

Sequence (148 aa):
PEKYDEARWIVEPYQLYDCCMENDGAAALVLVSAEKARDLRHKPAYLLGATAGSEHRNAAPCHNAPLYATSSFTSLAPRLYQMAGVGPEDVDVLQSYENFTGGVVMSMIEHGFCNHEEANDFIRYENLLAEGGQLPLNTSGGNLAECY

pLDDT: mean 92.89, std 7.1, range [64.88, 98.5]